Protein AF-A0A7W7LAS9-F1 (afdb_monomer_lite)

Radius of gyration: 16.57 Å; chains: 1; bounding box: 33×22×45 Å

Secondary structure (DSSP, 8-state):
---SSSSTT-EEEEEEEE-TTS-EEEEEEE----------

Sequence (40 aa):
MLTDHAEYGHWELDRLRLYPDGSRRVRLRRRIIRQVRATW

Organism: Streptomyces netropsis (NCBI:txid55404)

Foldseek 3Di:
DPPDPDPQQQWDFPDWDADPVRDIDTDTDRDDDDDDDDDD

pLDDT: mean 75.22, std 13.45, range [44.84, 92.12]

InterPro domains:
  IPR043758 Protein of unknown function DUF5703 [PF18963] (1-31)

Structure (mmCIF, N/CA/C/O backbone):
data_AF-A0A7W7LAS9-F1
#
_entry.id   AF-A0A7W7LAS9-F1
#
loop_
_atom_site.group_PDB
_atom_site.id
_atom_site.type_symbol
_atom_site.label_atom_id
_atom_site.label_alt_id
_atom_site.label_comp_id
_atom_site.label_asym_id
_atom_site.label_entity_id
_atom_site.label_seq_id
_atom_site.pdbx_PDB_ins_code
_atom_site.Cartn_x
_atom_site.Cartn_y
_atom_site.Cartn_z
_atom_site.occupancy
_atom_site.B_iso_or_equiv
_atom_site.auth_seq_id
_atom_site.auth_comp_id
_atom_site.auth_asym_id
_atom_site.auth_atom_id
_atom_site.pdbx_PDB_model_num
ATOM 1 N N . MET A 1 1 ? 7.068 -18.686 21.519 1.00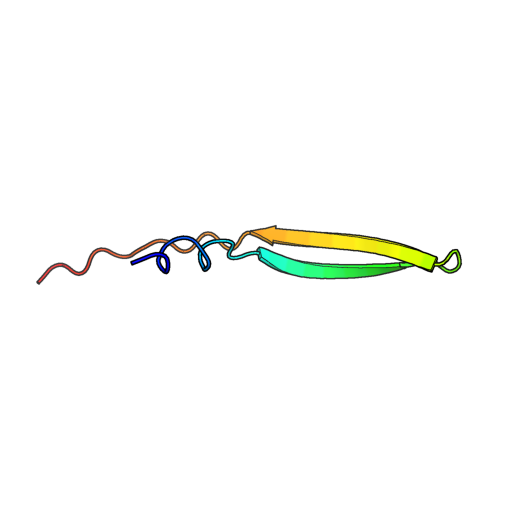 51.00 1 MET A N 1
ATOM 2 C CA . MET A 1 1 ? 5.899 -18.389 20.668 1.00 51.00 1 MET A CA 1
ATOM 3 C C . MET A 1 1 ? 6.180 -17.079 19.961 1.00 51.00 1 MET A C 1
ATOM 5 O O . MET A 1 1 ? 6.210 -16.052 20.618 1.00 51.00 1 MET A O 1
ATOM 9 N N . LEU A 1 2 ? 6.534 -17.142 18.677 1.00 51.41 2 LEU A N 1
ATOM 10 C CA . LEU A 1 2 ? 7.018 -16.000 17.886 1.00 51.41 2 LEU A CA 1
ATOM 11 C C . LEU A 1 2 ? 6.130 -15.792 16.645 1.00 51.41 2 LEU A C 1
ATOM 13 O O . LEU A 1 2 ? 6.609 -15.495 15.559 1.00 51.41 2 LEU A O 1
ATOM 17 N N . THR A 1 3 ? 4.828 -16.004 16.825 1.00 53.97 3 THR A N 1
ATOM 18 C CA . THR A 1 3 ? 3.785 -15.870 15.805 1.00 53.97 3 THR A CA 1
ATOM 19 C C . THR A 1 3 ? 2.642 -15.121 16.467 1.00 53.97 3 THR A C 1
ATOM 21 O O . THR A 1 3 ? 1.768 -15.743 17.052 1.00 53.97 3 THR A O 1
ATOM 24 N N . ASP A 1 4 ? 2.708 -13.793 16.479 1.00 55.06 4 ASP A N 1
ATOM 25 C CA . ASP A 1 4 ? 1.540 -12.962 16.834 1.00 55.06 4 ASP A CA 1
ATOM 26 C C . ASP A 1 4 ? 1.582 -11.566 16.183 1.00 55.06 4 ASP A C 1
ATOM 28 O O . ASP A 1 4 ? 0.560 -10.920 15.993 1.00 55.06 4 ASP A O 1
ATOM 32 N N . HIS A 1 5 ? 2.754 -11.103 15.730 1.00 54.06 5 HIS A N 1
ATOM 33 C CA . HIS A 1 5 ? 2.902 -9.746 15.185 1.00 54.06 5 HIS A CA 1
ATOM 34 C C . HIS A 1 5 ? 2.922 -9.642 13.649 1.00 54.06 5 HIS A C 1
ATOM 36 O O . HIS A 1 5 ? 3.112 -8.546 13.125 1.00 54.06 5 HIS A O 1
ATOM 42 N N . ALA A 1 6 ? 2.742 -10.739 12.906 1.00 44.84 6 ALA A N 1
ATOM 43 C CA . ALA A 1 6 ? 2.979 -10.742 11.457 1.00 44.84 6 ALA A CA 1
ATOM 44 C C . ALA A 1 6 ? 1.770 -10.344 10.579 1.00 44.84 6 ALA A C 1
ATOM 46 O O . ALA A 1 6 ? 1.961 -10.106 9.390 1.00 44.84 6 ALA A O 1
ATOM 47 N N . GLU A 1 7 ? 0.546 -10.225 11.115 1.00 54.59 7 GLU A N 1
ATOM 48 C CA . GLU A 1 7 ? -0.664 -10.152 10.263 1.0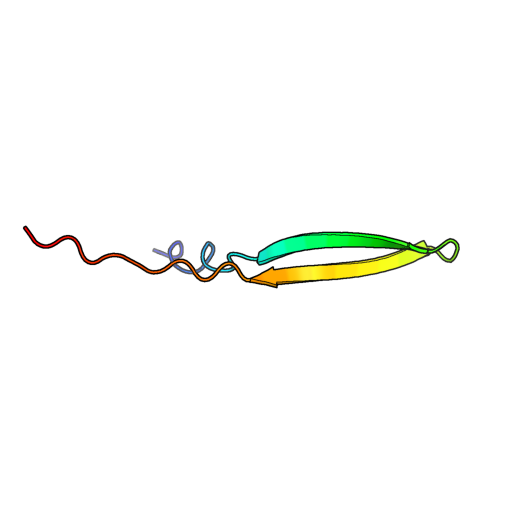0 54.59 7 GLU A CA 1
ATOM 49 C C . GLU A 1 7 ? -1.388 -8.785 10.212 1.00 54.59 7 GLU A C 1
ATOM 51 O O . GLU A 1 7 ? -2.325 -8.603 9.436 1.00 54.59 7 GLU A O 1
ATOM 56 N N . TYR A 1 8 ? -0.955 -7.766 10.963 1.00 56.38 8 TYR A N 1
ATOM 57 C CA . TYR A 1 8 ? -1.758 -6.541 11.182 1.00 56.38 8 TYR A CA 1
ATOM 58 C C . TYR A 1 8 ? -1.473 -5.357 10.243 1.00 56.38 8 TYR A C 1
ATOM 60 O O . TYR A 1 8 ? -1.743 -4.198 10.574 1.00 56.38 8 TYR A O 1
ATOM 68 N N . GLY A 1 9 ? -0.930 -5.607 9.053 1.00 63.81 9 GLY A N 1
ATOM 69 C CA . GLY A 1 9 ? -0.677 -4.532 8.091 1.00 63.81 9 GLY A CA 1
ATOM 70 C C . GLY A 1 9 ? -1.961 -3.920 7.518 1.00 63.81 9 GLY A C 1
ATOM 71 O O . GLY A 1 9 ? -2.034 -2.704 7.347 1.00 63.81 9 GLY A O 1
ATOM 72 N N . HIS A 1 10 ? -2.970 -4.753 7.223 1.00 68.00 10 HIS A N 1
ATOM 73 C CA . HIS A 1 10 ? -4.204 -4.386 6.499 1.00 68.00 10 HIS A CA 1
ATOM 74 C C . HIS A 1 10 ? -3.973 -3.397 5.339 1.00 68.00 10 HIS A C 1
ATOM 76 O O . HIS A 1 10 ? -4.777 -2.490 5.100 1.00 68.00 10 HIS A O 1
ATOM 82 N N . TRP A 1 11 ? -2.843 -3.535 4.647 1.00 72.25 11 TRP A N 1
ATOM 83 C CA . TRP A 1 11 ? -2.509 -2.731 3.484 1.00 72.25 11 TRP A CA 1
ATOM 84 C C . TRP A 1 11 ? -3.075 -3.435 2.256 1.00 72.25 11 TRP A C 1
ATOM 86 O O . TRP A 1 11 ? -2.597 -4.499 1.874 1.00 72.25 11 TRP A O 1
ATOM 96 N N . GLU A 1 12 ? -4.093 -2.845 1.643 1.00 75.31 12 GLU A N 1
ATOM 97 C CA . GLU A 1 12 ? -4.583 -3.268 0.333 1.00 75.31 12 GLU A CA 1
ATOM 98 C C . GLU A 1 12 ? -3.876 -2.455 -0.761 1.00 75.31 12 GLU A C 1
ATOM 100 O O . GLU A 1 12 ? -3.636 -1.249 -0.619 1.00 75.31 12 GLU A O 1
ATOM 105 N N . LEU A 1 13 ? -3.522 -3.122 -1.862 1.00 83.06 13 LEU A N 1
ATOM 106 C CA . LEU A 1 13 ? -2.990 -2.472 -3.058 1.00 83.06 13 LEU A CA 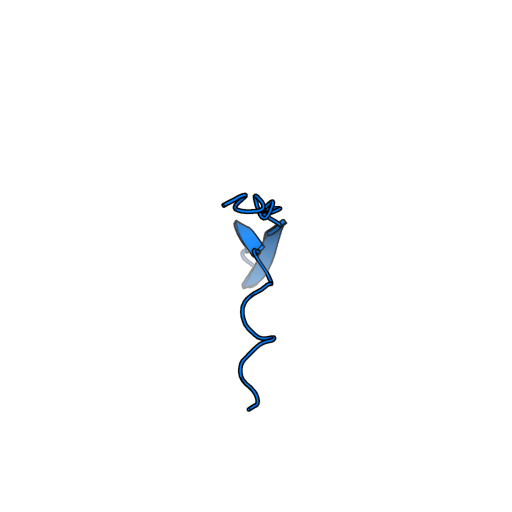1
ATOM 107 C C . LEU A 1 13 ? -4.115 -1.668 -3.723 1.00 83.06 13 LEU A C 1
ATOM 109 O O . LEU A 1 13 ? -5.027 -2.239 -4.309 1.00 83.06 13 LEU A O 1
ATOM 113 N N . ASP A 1 14 ? -4.041 -0.340 -3.645 1.00 78.75 14 ASP A N 1
ATOM 114 C CA . ASP A 1 14 ? -5.008 0.573 -4.273 1.00 78.75 14 ASP A CA 1
ATOM 115 C C . ASP A 1 14 ? -4.717 0.737 -5.768 1.00 78.75 14 ASP A C 1
ATOM 117 O O . ASP A 1 14 ? -5.616 0.732 -6.609 1.00 78.75 14 ASP A O 1
ATOM 121 N N . ARG A 1 15 ? -3.433 0.884 -6.116 1.00 82.38 15 ARG A N 1
ATOM 122 C CA . ARG A 1 15 ? -3.002 1.036 -7.506 1.00 82.38 15 ARG A CA 1
ATOM 123 C C . ARG A 1 15 ? -1.533 0.691 -7.682 1.00 82.38 15 ARG A C 1
ATOM 125 O O . ARG A 1 15 ? -0.678 1.224 -6.976 1.00 82.38 15 ARG A O 1
ATOM 132 N N . LEU A 1 16 ? -1.241 -0.108 -8.700 1.00 85.94 16 LEU A N 1
ATOM 133 C CA . LEU A 1 16 ? 0.109 -0.348 -9.197 1.00 85.94 16 LEU A CA 1
ATOM 134 C C . LEU A 1 16 ? 0.263 0.338 -10.556 1.00 85.94 16 LEU A C 1
ATOM 136 O O . LEU A 1 16 ? -0.544 0.113 -11.455 1.00 85.94 16 LEU A O 1
ATOM 140 N N . ARG A 1 17 ? 1.293 1.172 -10.716 1.00 89.56 17 ARG A N 1
ATOM 141 C CA . ARG A 1 17 ? 1.685 1.718 -12.020 1.00 89.56 17 ARG A CA 1
ATOM 142 C C . ARG A 1 17 ? 3.118 1.316 -12.327 1.00 89.56 17 ARG A C 1
ATOM 144 O O . ARG A 1 17 ? 4.020 1.641 -11.557 1.00 89.56 17 ARG A O 1
ATOM 151 N N . LEU A 1 18 ? 3.299 0.622 -13.445 1.00 90.19 18 LEU A N 1
ATOM 152 C CA . LEU A 1 18 ? 4.604 0.363 -14.039 1.00 90.19 18 LEU A CA 1
ATOM 153 C C . LEU A 1 18 ? 4.899 1.483 -15.036 1.00 90.19 18 LEU A C 1
ATOM 155 O O . LEU A 1 18 ? 4.037 1.829 -15.847 1.00 90.19 18 LEU A O 1
ATOM 159 N N . TYR A 1 19 ? 6.084 2.065 -14.943 1.00 90.12 19 TYR A N 1
ATOM 160 C CA . TYR A 1 19 ? 6.567 3.033 -15.913 1.00 90.12 19 TYR A CA 1
ATOM 161 C C . TYR A 1 19 ? 7.461 2.347 -16.959 1.00 90.12 19 TYR A C 1
ATOM 163 O O . TYR A 1 19 ? 8.044 1.300 -16.664 1.00 90.12 19 TYR A O 1
ATOM 171 N N . PRO A 1 20 ? 7.578 2.907 -18.178 1.00 90.00 20 PRO A N 1
ATOM 172 C CA . PRO A 1 20 ? 8.401 2.333 -19.246 1.00 90.00 20 PRO A CA 1
ATOM 173 C C . PRO A 1 20 ? 9.891 2.220 -18.896 1.00 90.00 20 PRO A C 1
ATOM 175 O O . PRO A 1 20 ? 10.577 1.368 -19.444 1.00 90.00 20 PRO A O 1
ATOM 178 N N . ASP A 1 21 ? 10.381 3.041 -17.962 1.00 92.12 21 ASP A N 1
ATOM 179 C CA . ASP A 1 21 ? 11.746 2.982 -17.423 1.00 92.12 21 ASP A CA 1
ATOM 180 C C . ASP A 1 21 ? 11.957 1.839 -16.409 1.00 92.12 21 ASP A C 1
ATOM 182 O O . ASP A 1 21 ? 13.039 1.686 -15.852 1.00 92.12 21 ASP A O 1
ATOM 186 N N . GLY A 1 22 ? 10.928 1.025 -16.157 1.00 89.06 22 GLY A N 1
ATOM 187 C CA . GLY A 1 22 ? 10.976 -0.118 -15.244 1.00 89.06 22 GLY A CA 1
ATOM 188 C C . GLY A 1 22 ? 10.614 0.220 -13.797 1.00 89.06 22 GLY A C 1
ATOM 189 O O . GLY A 1 22 ? 10.366 -0.692 -13.001 1.00 89.06 22 GLY A O 1
ATOM 190 N N . SER A 1 23 ? 10.499 1.504 -13.450 1.00 91.88 23 SER A N 1
ATOM 191 C CA . SER A 1 23 ? 10.075 1.923 -12.116 1.00 91.88 23 SER A CA 1
ATOM 192 C C . SER A 1 23 ? 8.625 1.545 -11.824 1.00 91.88 23 SER A C 1
ATOM 194 O O . SER A 1 23 ? 7.740 1.585 -12.683 1.00 91.88 23 SER A O 1
ATOM 196 N N . ARG A 1 24 ? 8.353 1.215 -10.560 1.00 91.00 24 ARG A N 1
ATOM 197 C CA . ARG A 1 24 ? 7.013 0.877 -10.068 1.00 91.00 24 ARG A CA 1
ATOM 198 C C . ARG A 1 24 ? 6.589 1.882 -9.015 1.00 91.00 24 ARG A C 1
ATOM 200 O O . ARG A 1 24 ? 7.296 2.096 -8.036 1.00 91.00 24 ARG A O 1
ATOM 207 N N . ARG A 1 25 ? 5.400 2.455 -9.178 1.00 89.06 25 ARG A N 1
ATOM 208 C CA 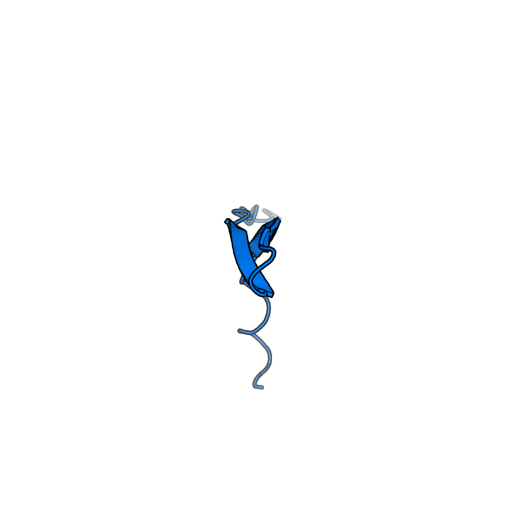. ARG A 1 25 ? 4.751 3.266 -8.145 1.00 89.06 25 ARG A CA 1
ATOM 209 C C . ARG A 1 25 ? 3.560 2.509 -7.591 1.00 89.06 25 ARG A C 1
ATOM 211 O O . ARG A 1 25 ? 2.619 2.193 -8.321 1.00 89.06 25 ARG A O 1
ATOM 218 N N . VAL A 1 26 ? 3.619 2.236 -6.292 1.00 86.56 26 VAL A N 1
ATOM 219 C CA . VAL A 1 26 ? 2.582 1.517 -5.553 1.00 86.56 26 VAL A CA 1
ATOM 220 C C . VAL A 1 26 ? 1.844 2.502 -4.659 1.00 86.56 26 VAL A C 1
ATOM 222 O O . VAL A 1 26 ? 2.461 3.247 -3.900 1.00 86.56 26 VAL A O 1
ATOM 225 N N . ARG A 1 27 ? 0.517 2.513 -4.751 1.00 87.81 27 ARG A N 1
ATOM 226 C CA . ARG A 1 27 ? -0.359 3.165 -3.778 1.00 87.81 27 ARG A CA 1
ATOM 227 C C . ARG A 1 27 ? -0.932 2.081 -2.878 1.00 87.81 27 ARG A C 1
ATOM 229 O O . ARG A 1 27 ? -1.589 1.166 -3.367 1.00 87.81 27 ARG A O 1
ATOM 236 N N . LEU A 1 28 ? -0.661 2.188 -1.583 1.00 85.19 28 LEU A N 1
ATOM 237 C CA . LEU A 1 28 ? -1.227 1.319 -0.557 1.00 85.19 28 LEU A CA 1
ATOM 238 C C . LEU A 1 28 ? -2.329 2.080 0.173 1.00 85.19 28 LEU A C 1
ATOM 240 O O . LEU A 1 28 ? -2.151 3.247 0.529 1.00 85.19 28 LEU A O 1
ATOM 244 N N . ARG A 1 29 ? -3.457 1.418 0.417 1.00 81.88 29 ARG A N 1
ATOM 245 C CA . ARG A 1 29 ? -4.522 1.929 1.274 1.00 81.88 29 ARG A CA 1
ATOM 246 C C . ARG A 1 29 ? -4.584 1.069 2.525 1.00 81.88 29 ARG A C 1
ATOM 248 O O . ARG A 1 29 ? -4.670 -0.150 2.441 1.00 81.88 29 ARG A O 1
ATOM 255 N N . ARG A 1 30 ? -4.557 1.707 3.693 1.00 81.19 30 ARG A N 1
ATOM 256 C CA . ARG A 1 30 ? -4.746 1.012 4.966 1.00 81.19 30 ARG A CA 1
ATOM 257 C C . ARG A 1 30 ? -6.235 0.857 5.241 1.00 81.19 30 ARG A C 1
A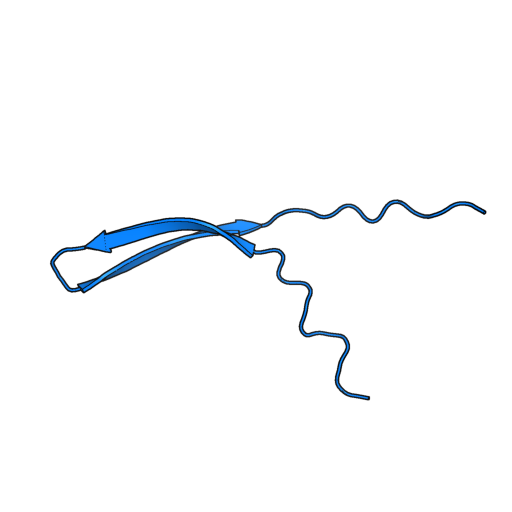TOM 259 O O . ARG A 1 30 ? -6.939 1.859 5.387 1.00 81.19 30 ARG A O 1
ATOM 266 N N . ARG A 1 31 ? -6.719 -0.379 5.335 1.00 72.19 31 ARG A N 1
ATOM 267 C CA . ARG A 1 31 ? -8.073 -0.655 5.815 1.00 72.19 31 ARG A CA 1
ATOM 268 C C . ARG A 1 31 ? -8.062 -0.623 7.341 1.00 72.19 31 ARG A C 1
ATOM 270 O O . ARG A 1 31 ? -7.394 -1.422 7.988 1.00 72.19 31 ARG A O 1
ATOM 277 N N . ILE A 1 32 ? -8.790 0.323 7.932 1.00 75.94 32 ILE A N 1
ATOM 278 C CA . ILE A 1 32 ? -8.975 0.374 9.387 1.00 75.94 32 ILE A CA 1
ATOM 279 C C . ILE A 1 32 ? -10.013 -0.689 9.756 1.00 75.94 32 ILE A C 1
ATOM 281 O O . ILE A 1 32 ? -11.207 -0.490 9.532 1.00 75.94 32 ILE A O 1
ATOM 285 N N . ILE A 1 33 ? -9.567 -1.820 10.306 1.00 72.94 33 ILE A N 1
ATOM 286 C CA . ILE A 1 33 ? -10.467 -2.838 10.859 1.00 72.94 33 ILE A CA 1
ATOM 287 C C . ILE A 1 33 ? -10.823 -2.429 12.286 1.00 72.94 33 ILE A C 1
ATOM 289 O O . ILE A 1 33 ? -9.979 -2.444 13.179 1.00 72.94 33 ILE A O 1
ATOM 293 N N . ARG A 1 34 ? -12.079 -2.030 12.508 1.00 74.31 34 ARG A N 1
ATOM 294 C CA . ARG A 1 34 ? -12.586 -1.792 13.861 1.00 74.31 34 ARG A CA 1
ATOM 295 C C . ARG A 1 34 ? -12.931 -3.137 14.489 1.00 74.31 34 ARG A C 1
ATOM 297 O O . ARG A 1 34 ? -13.838 -3.815 14.019 1.00 74.31 34 ARG A O 1
ATOM 304 N N . GLN A 1 35 ? -12.207 -3.509 15.540 1.00 73.38 35 GLN A N 1
ATOM 305 C CA . GLN A 1 35 ? -12.581 -4.636 16.387 1.00 73.38 35 GLN A CA 1
ATOM 306 C C . GLN A 1 35 ? -13.890 -4.285 17.102 1.00 73.38 35 GLN A C 1
ATOM 308 O O . GLN A 1 35 ? -13.928 -3.366 17.922 1.00 73.38 35 GLN A O 1
ATOM 313 N N . VAL A 1 36 ? -14.972 -4.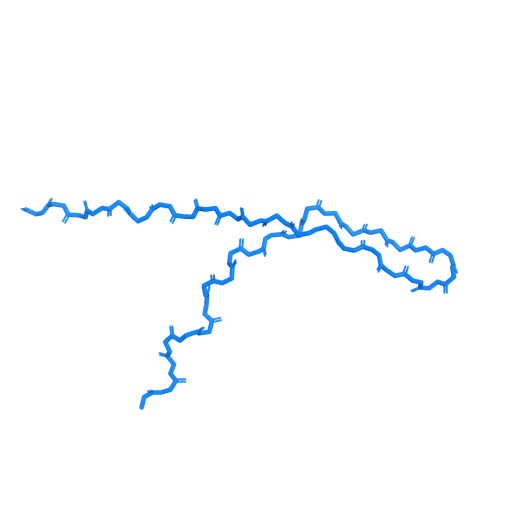979 16.753 1.00 78.44 36 VAL A N 1
ATOM 314 C CA . VAL A 1 36 ? -16.234 -4.889 17.491 1.00 78.44 36 VAL A CA 1
ATOM 315 C C . VAL A 1 36 ? -16.059 -5.761 18.728 1.00 78.44 36 VAL A C 1
ATOM 317 O O . VAL A 1 36 ? -15.773 -6.949 18.603 1.00 78.44 36 VAL A O 1
ATOM 320 N N . ARG A 1 37 ? -16.152 -5.178 19.928 1.00 77.94 37 ARG A N 1
ATOM 321 C CA . ARG A 1 37 ? -16.078 -5.973 21.159 1.00 77.94 37 ARG A CA 1
ATOM 322 C C . ARG A 1 37 ? -17.315 -6.866 21.219 1.00 77.94 37 ARG A C 1
ATOM 324 O O . ARG A 1 37 ? -18.428 -6.351 21.199 1.00 77.94 37 ARG A O 1
ATOM 331 N N . ALA A 1 38 ? -17.112 -8.180 21.274 1.00 72.69 38 ALA A N 1
ATOM 332 C CA . ALA A 1 38 ? -18.181 -9.120 21.572 1.00 72.69 38 ALA A CA 1
ATOM 333 C C . ALA A 1 38 ? -18.584 -8.916 23.037 1.00 72.69 38 ALA A C 1
ATOM 335 O O . ALA A 1 38 ? -17.792 -9.170 23.945 1.00 72.69 38 ALA A O 1
ATOM 336 N N . THR A 1 39 ? -19.778 -8.377 23.257 1.00 77.56 39 THR A N 1
ATOM 337 C CA . THR A 1 39 ? -20.414 -8.372 24.573 1.00 77.56 39 THR A CA 1
ATOM 338 C C . THR A 1 39 ? -21.190 -9.679 24.674 1.00 77.56 39 THR A C 1
ATOM 340 O O . THR A 1 39 ? -22.100 -9.901 23.877 1.00 77.56 39 THR A O 1
ATOM 343 N N . TRP A 1 40 ? -20.755 -10.554 25.577 1.00 67.12 40 TRP A N 1
ATOM 344 C CA . TRP A 1 40 ? -21.490 -11.748 25.992 1.00 67.12 40 TRP A CA 1
ATOM 345 C C . TRP A 1 40 ? -22.390 -11.400 27.172 1.00 67.12 40 TRP A C 1
ATOM 347 O O . TRP A 1 40 ? -21.969 -10.528 27.971 1.00 67.12 40 TRP A O 1
#